Protein AF-A0A412FIQ7-F1 (afdb_monomer_lite)

Foldseek 3Di:
DDPPPDPVVLVVVCVVLVDDPVLSVVLVVCSVVVVVVSNVVSVVVSVVVVVVVVVVVVVVVVVVVVVVVVVVVVVVVD

Radius of gyration: 20.71 Å; chains: 1; bounding box: 43×19×59 Å

Secondary structure (DSSP, 8-state):
------HHHHHHHHHHTT--HHHHHHHHHHHHTT-HHHHHHHHHHHHHHHHHHHHHHHHHHHHHHHHHHHHHHHHT--

pLDDT: mean 87.43, std 14.56, range [40.56, 98.62]

Sequence (78 aa):
MSLRNSSTELQLWMSVCDFPKEIQDQIRQAVRDHQSAELLYLLQGQRCQLMDQLHAAQRKVDALDYGLRLAEQGKKKL

Structure (mmCIF, N/CA/C/O backbone):
data_AF-A0A412FIQ7-F1
#
_entry.id   AF-A0A412FIQ7-F1
#
loop_
_atom_site.group_PDB
_atom_site.id
_atom_site.type_symbol
_atom_site.label_atom_id
_atom_site.label_alt_id
_atom_site.label_comp_id
_atom_site.label_asym_id
_atom_site.label_entity_id
_atom_site.label_seq_id
_atom_site.pdbx_PDB_ins_code
_atom_site.Cartn_x
_atom_site.Cartn_y
_atom_site.Cartn_z
_atom_site.occupancy
_atom_site.B_iso_or_equiv
_atom_site.auth_seq_id
_atom_site.auth_comp_id
_atom_site.auth_asym_id
_atom_site.auth_atom_id
_atom_site.pdbx_PDB_model_num
ATOM 1 N N . MET A 1 1 ? -7.706 11.989 24.525 1.00 41.12 1 MET A N 1
ATOM 2 C CA . MET A 1 1 ? -8.447 12.233 23.270 1.00 41.12 1 MET A CA 1
ATOM 3 C C . MET A 1 1 ? -9.441 11.101 23.086 1.00 41.12 1 MET A C 1
ATOM 5 O O . MET A 1 1 ? -9.032 9.973 22.863 1.00 41.12 1 MET A O 1
ATOM 9 N N . SER A 1 2 ? -1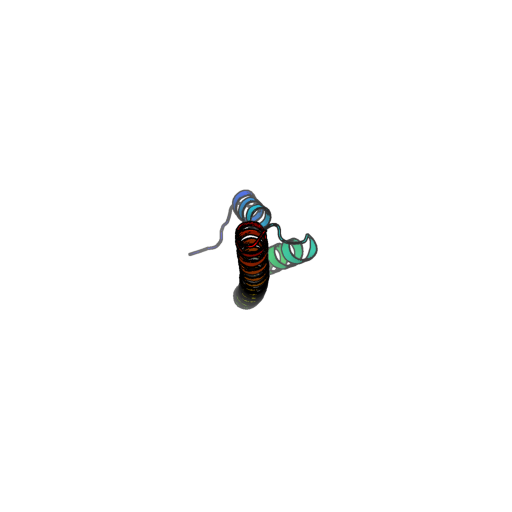0.725 11.368 23.315 1.00 40.56 2 SER A N 1
ATOM 10 C CA . SER A 1 2 ? -11.798 10.391 23.111 1.00 40.56 2 SER A CA 1
ATOM 11 C C . SER A 1 2 ? -12.095 10.362 21.613 1.00 40.56 2 SER A C 1
ATOM 13 O O . SER A 1 2 ? -12.462 11.401 21.072 1.00 40.56 2 SER A O 1
ATOM 15 N N . LEU A 1 3 ? -11.913 9.214 20.952 1.00 52.12 3 LEU A N 1
ATOM 16 C CA . LEU A 1 3 ? -12.370 8.953 19.578 1.00 52.12 3 LEU A CA 1
ATOM 17 C C . LEU A 1 3 ? -13.909 8.911 19.542 1.00 52.12 3 LEU A C 1
ATOM 19 O O . LEU A 1 3 ? -14.516 7.919 19.156 1.00 52.12 3 LEU A O 1
ATOM 23 N N . ARG A 1 4 ? -14.569 9.992 19.965 1.00 49.72 4 ARG A N 1
ATOM 24 C CA . ARG A 1 4 ? -15.952 10.284 19.586 1.00 49.72 4 ARG A CA 1
ATOM 25 C C . ARG A 1 4 ? -15.919 10.836 18.163 1.00 49.72 4 ARG A C 1
ATOM 27 O O . ARG A 1 4 ? -16.281 11.981 17.933 1.00 49.72 4 ARG A O 1
ATOM 34 N N . ASN A 1 5 ? -15.395 10.045 17.229 1.00 56.44 5 ASN A N 1
ATOM 35 C CA . ASN A 1 5 ? -15.436 10.392 15.819 1.00 56.44 5 ASN A CA 1
ATOM 36 C C . ASN A 1 5 ? -16.900 10.345 15.405 1.00 56.44 5 ASN A C 1
ATOM 38 O O . ASN A 1 5 ? -17.593 9.350 15.644 1.00 56.44 5 ASN A O 1
ATOM 42 N N . SER A 1 6 ? -17.374 11.422 14.794 1.00 58.84 6 SER A N 1
ATOM 43 C CA . SER A 1 6 ? -18.618 11.342 14.045 1.00 58.84 6 SER A CA 1
ATOM 44 C C . SER A 1 6 ? -18.454 10.206 13.026 1.00 58.84 6 SER A C 1
ATOM 46 O O . SER A 1 6 ? -17.399 10.078 12.405 1.00 58.84 6 SER A O 1
ATOM 48 N N . SER A 1 7 ? -19.455 9.330 12.885 1.00 70.00 7 SER A N 1
ATOM 49 C CA . SER A 1 7 ? -19.424 8.186 11.948 1.00 70.00 7 SER A CA 1
ATOM 50 C C . SER A 1 7 ? -18.894 8.583 10.553 1.00 70.00 7 SER A C 1
ATOM 52 O O . SER A 1 7 ? -18.184 7.826 9.890 1.00 70.00 7 SER A O 1
ATOM 54 N N . THR A 1 8 ? -19.164 9.832 10.168 1.00 77.38 8 T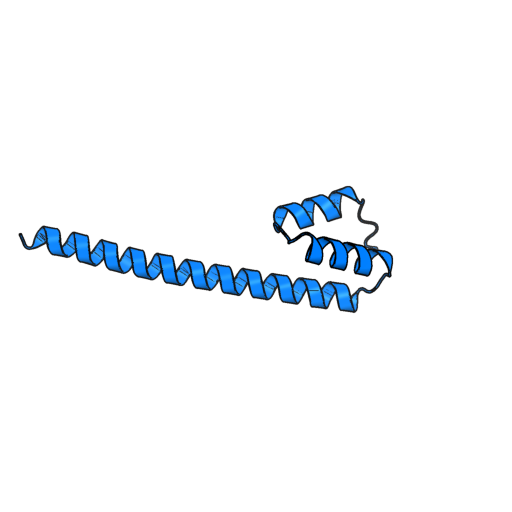HR A N 1
ATOM 55 C CA . THR A 1 8 ? -18.724 10.512 8.950 1.00 77.38 8 THR A CA 1
ATOM 56 C C . THR A 1 8 ? -17.203 10.654 8.809 1.00 77.38 8 THR A C 1
ATOM 58 O O . THR A 1 8 ? -16.679 10.384 7.733 1.00 77.38 8 THR A O 1
ATOM 61 N N . GLU A 1 9 ? -16.468 11.043 9.855 1.00 84.06 9 GLU A N 1
ATOM 62 C CA . GLU A 1 9 ? -15.005 11.229 9.784 1.00 84.06 9 GLU A CA 1
ATOM 63 C C . GLU A 1 9 ? -14.274 9.897 9.623 1.00 84.06 9 GLU A C 1
ATOM 65 O O . GLU A 1 9 ? -13.350 9.779 8.817 1.00 84.06 9 GLU A O 1
ATOM 70 N N . LEU A 1 10 ? -14.727 8.871 10.352 1.00 84.56 10 LEU A N 1
ATOM 71 C CA . LEU A 1 10 ? -14.178 7.522 10.238 1.00 84.56 10 LEU A CA 1
ATOM 72 C C . LEU A 1 10 ? -14.397 6.976 8.821 1.00 84.56 10 LEU A C 1
ATOM 74 O O . LEU A 1 10 ? -13.485 6.409 8.223 1.00 84.56 10 LEU A O 1
ATOM 78 N N . GLN A 1 11 ? -15.594 7.180 8.268 1.00 86.38 11 GLN A N 1
ATOM 79 C CA . GLN A 1 11 ? -15.924 6.750 6.915 1.00 86.38 11 GLN A CA 1
ATOM 80 C C . GLN A 1 11 ? -15.124 7.504 5.845 1.00 86.38 11 GLN A C 1
ATOM 82 O O . GLN A 1 11 ? -14.634 6.871 4.911 1.00 86.38 11 GLN A O 1
ATOM 87 N N . LEU A 1 12 ? -14.949 8.820 5.992 1.00 88.12 12 LEU A N 1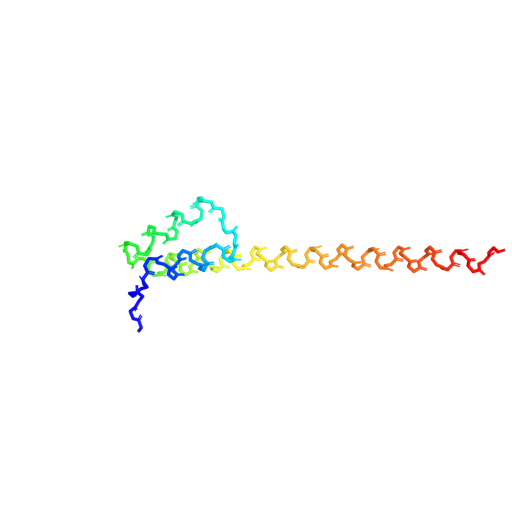
ATOM 88 C CA . LEU A 1 12 ? -14.143 9.625 5.073 1.00 88.12 12 LEU A CA 1
ATOM 89 C C . LEU A 1 12 ? -12.694 9.134 5.035 1.00 88.12 12 LEU A C 1
ATOM 91 O O . LEU A 1 12 ? -12.150 8.891 3.961 1.00 88.12 12 LEU A O 1
ATOM 95 N N . TRP A 1 13 ? -12.079 8.946 6.200 1.00 89.75 13 TRP A N 1
ATOM 96 C CA . TRP A 1 13 ? -10.696 8.490 6.278 1.00 89.75 13 TRP A CA 1
AT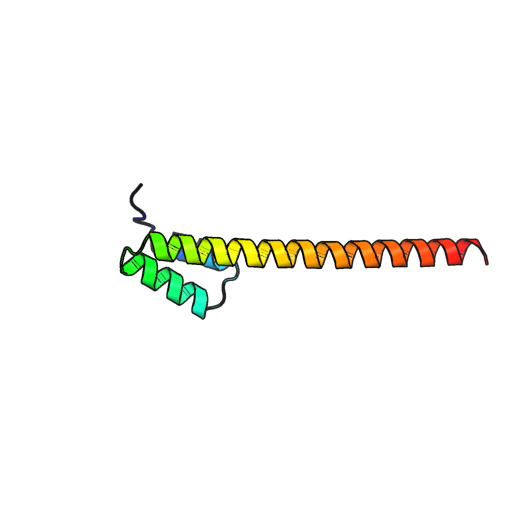OM 97 C C . TRP A 1 13 ? -10.512 7.081 5.691 1.00 89.75 13 TRP A C 1
ATOM 99 O O . TRP A 1 13 ? -9.612 6.881 4.877 1.00 89.75 13 TRP A O 1
ATOM 109 N N . MET A 1 14 ? -11.402 6.132 6.008 1.00 90.31 14 MET A N 1
ATOM 110 C CA . MET A 1 14 ? -11.353 4.789 5.410 1.00 90.31 14 MET A CA 1
ATOM 111 C C . MET A 1 14 ? -11.512 4.819 3.883 1.00 90.31 14 MET A C 1
ATOM 113 O O . MET A 1 14 ? -10.905 4.000 3.196 1.00 90.31 14 MET A O 1
ATOM 117 N N . SER A 1 15 ? -12.297 5.765 3.354 1.00 89.06 15 SER A N 1
ATOM 118 C CA . SER A 1 15 ? -12.447 5.964 1.910 1.00 89.06 15 SER A CA 1
ATOM 119 C C . SER A 1 15 ? -11.185 6.532 1.260 1.00 89.06 15 SER A C 1
ATOM 121 O O . SER A 1 15 ? -10.865 6.134 0.147 1.00 89.06 15 SER A O 1
ATOM 123 N N . VAL A 1 16 ? -10.467 7.448 1.920 1.00 91.69 16 VAL A N 1
ATOM 124 C CA . VAL A 1 16 ? -9.199 8.004 1.404 1.00 91.69 16 VAL A CA 1
ATOM 125 C C . VAL A 1 16 ? -8.114 6.933 1.336 1.00 91.69 16 VAL A C 1
ATOM 127 O O . VAL A 1 16 ? -7.314 6.923 0.406 1.00 91.69 16 VAL A O 1
ATOM 130 N N . CYS A 1 17 ? -8.093 6.023 2.308 1.00 89.88 17 CYS A N 1
ATOM 131 C CA . CYS A 1 17 ? -7.162 4.899 2.318 1.00 89.88 17 CYS A CA 1
ATOM 132 C C . CYS A 1 17 ? -7.557 3.758 1.368 1.00 89.88 17 CYS A C 1
ATOM 134 O O . CYS A 1 17 ? -6.817 2.781 1.290 1.00 89.88 17 CYS A O 1
ATOM 136 N N . ASP A 1 18 ? -8.708 3.864 0.694 1.00 91.12 18 ASP A N 1
ATOM 137 C CA . ASP A 1 18 ? -9.283 2.835 -0.180 1.00 91.12 18 ASP A CA 1
ATOM 138 C C . ASP A 1 18 ? -9.266 1.432 0.456 1.00 91.12 18 ASP A C 1
ATOM 140 O O . ASP A 1 18 ? -8.920 0.424 -0.163 1.00 91.12 18 ASP A O 1
ATOM 144 N N . PHE A 1 19 ? -9.584 1.358 1.754 1.00 90.56 19 PHE A N 1
ATOM 145 C CA . PHE A 1 19 ? -9.514 0.086 2.463 1.00 90.56 19 PHE A CA 1
ATOM 146 C C . PHE A 1 19 ? -10.564 -0.895 1.933 1.00 90.56 19 PHE A C 1
ATOM 148 O O . PHE A 1 19 ? -11.731 -0.514 1.780 1.00 90.56 19 PHE A O 1
ATOM 155 N N . PRO A 1 20 ? -10.213 -2.183 1.751 1.00 91.06 20 PRO A N 1
ATOM 156 C CA . PRO A 1 20 ? -11.188 -3.214 1.433 1.00 91.06 20 PRO A CA 1
ATOM 157 C C . PRO A 1 20 ? -12.312 -3.247 2.466 1.00 91.06 20 PRO A C 1
ATOM 159 O O . PRO A 1 20 ? -12.086 -3.008 3.655 1.00 91.06 20 PRO A O 1
ATOM 162 N N . LYS A 1 21 ? -13.524 -3.602 2.029 1.00 91.19 21 LYS A N 1
ATOM 163 C CA . LYS A 1 21 ? -14.713 -3.637 2.896 1.00 91.19 21 LYS A CA 1
ATOM 164 C C . LYS A 1 21 ? -14.489 -4.445 4.180 1.00 91.19 21 LYS A C 1
ATOM 166 O O . LYS A 1 21 ? -14.903 -4.007 5.245 1.00 91.19 21 LYS A O 1
ATOM 171 N N . GLU A 1 22 ? -13.771 -5.560 4.081 1.00 93.56 22 GLU A N 1
ATOM 172 C CA . GLU A 1 22 ? -13.398 -6.399 5.222 1.00 93.56 22 GLU A CA 1
ATOM 173 C C . GLU A 1 22 ? -12.586 -5.635 6.281 1.00 93.56 22 GLU A C 1
ATOM 175 O O . GLU A 1 22 ? -12.920 -5.670 7.463 1.00 93.56 22 GLU A O 1
ATOM 180 N N . ILE A 1 23 ? -11.572 -4.873 5.861 1.00 92.88 23 ILE A N 1
ATOM 181 C CA . ILE A 1 23 ? -10.752 -4.050 6.760 1.00 92.88 23 ILE A CA 1
ATOM 182 C C . ILE A 1 23 ? -11.587 -2.918 7.361 1.00 92.88 23 ILE A C 1
ATOM 184 O O . ILE A 1 23 ? -11.481 -2.640 8.554 1.00 92.88 23 ILE A O 1
ATOM 188 N N . GLN A 1 24 ? -12.463 -2.293 6.569 1.00 92.81 24 GLN A N 1
ATOM 189 C CA . GLN A 1 24 ? -13.373 -1.271 7.092 1.00 92.81 24 GLN A CA 1
ATOM 190 C C . GLN A 1 24 ? -14.290 -1.830 8.187 1.00 92.81 24 GLN A C 1
ATOM 192 O O . GLN A 1 24 ? -14.535 -1.160 9.190 1.00 92.81 24 GLN A O 1
ATOM 197 N N . ASP A 1 25 ? -14.797 -3.051 8.013 1.00 92.88 25 ASP A N 1
ATOM 198 C CA . ASP A 1 25 ? -15.668 -3.702 8.990 1.00 92.88 25 ASP A CA 1
ATOM 199 C C . ASP A 1 25 ? -14.908 -4.076 10.272 1.00 92.88 25 ASP A C 1
ATOM 201 O O . ASP A 1 25 ? -15.418 -3.819 11.365 1.00 92.88 25 ASP A O 1
ATOM 205 N N . GLN A 1 26 ? -13.663 -4.556 10.161 1.00 92.75 26 GLN A N 1
ATOM 206 C CA . GLN A 1 26 ? -12.777 -4.794 11.312 1.00 92.75 26 GLN A CA 1
ATOM 207 C C . GLN A 1 26 ? -12.489 -3.500 12.091 1.00 92.75 26 GLN A C 1
ATOM 209 O O . GLN A 1 26 ? -12.615 -3.468 13.314 1.00 92.75 26 GLN A O 1
ATOM 214 N N . ILE A 1 27 ? -12.191 -2.399 11.392 1.00 91.88 27 ILE A N 1
ATOM 215 C CA . ILE A 1 27 ? -11.979 -1.080 12.008 1.00 91.88 27 ILE A CA 1
ATOM 216 C C . ILE A 1 27 ? -13.238 -0.614 12.747 1.00 91.88 27 ILE A C 1
ATOM 218 O O . ILE A 1 27 ? -13.157 -0.186 13.899 1.00 91.88 27 ILE A O 1
ATOM 222 N N . ARG A 1 28 ? -14.415 -0.697 12.107 1.00 90.81 28 ARG A N 1
ATOM 223 C CA . ARG A 1 28 ? -15.691 -0.319 12.738 1.00 90.81 28 ARG A CA 1
ATOM 224 C C . ARG A 1 28 ? -15.948 -1.141 13.996 1.00 90.81 28 ARG A C 1
ATOM 226 O O . ARG A 1 28 ? -16.424 -0.581 14.981 1.00 90.81 28 ARG A O 1
ATOM 233 N N . GLN A 1 29 ? -15.642 -2.437 13.971 1.00 91.31 29 GLN A N 1
ATOM 234 C CA . GLN A 1 29 ? -15.832 -3.311 15.121 1.00 91.31 29 GLN A CA 1
ATOM 235 C C . GLN A 1 29 ? -14.893 -2.950 16.275 1.00 91.31 29 GLN A C 1
ATOM 237 O O . GLN A 1 29 ? -15.376 -2.685 17.371 1.00 91.31 29 GLN A O 1
ATOM 242 N N . ALA A 1 30 ? -13.593 -2.800 16.013 1.00 90.44 30 ALA A N 1
ATOM 243 C CA . ALA A 1 30 ? -12.618 -2.426 17.038 1.00 90.44 30 ALA A CA 1
ATOM 244 C C . ALA A 1 30 ? -12.925 -1.056 17.680 1.00 90.44 30 ALA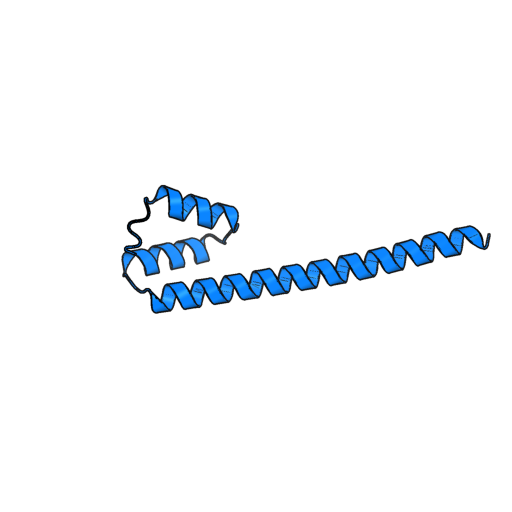 A C 1
ATOM 246 O O . ALA A 1 30 ? -12.729 -0.861 18.881 1.00 90.44 30 ALA A O 1
ATOM 247 N N . VAL A 1 31 ? -13.453 -0.102 16.898 1.00 89.44 31 VAL A N 1
ATOM 248 C CA . VAL A 1 31 ? -13.925 1.195 17.416 1.00 89.44 31 VAL A CA 1
ATOM 249 C C . VAL A 1 31 ? -15.162 1.028 18.305 1.00 89.44 31 VAL A C 1
ATOM 251 O O . VAL A 1 31 ? -15.207 1.632 19.379 1.00 89.44 31 VAL A O 1
ATOM 254 N N . ARG A 1 32 ? -16.149 0.221 17.880 1.00 89.50 32 ARG A N 1
ATOM 255 C CA . ARG A 1 32 ? -17.371 -0.062 18.658 1.00 89.50 32 ARG A CA 1
ATOM 256 C C . ARG A 1 32 ? -17.067 -0.753 19.985 1.00 89.50 32 ARG A C 1
ATOM 258 O O . ARG A 1 32 ? -17.646 -0.374 20.996 1.00 89.50 32 ARG A O 1
ATOM 265 N N . ASP A 1 33 ? -16.130 -1.694 19.983 1.00 91.88 33 ASP A N 1
ATOM 266 C CA . ASP A 1 33 ? -15.779 -2.500 21.157 1.00 91.88 33 ASP A CA 1
ATOM 267 C C . ASP A 1 33 ? -14.718 -1.828 22.049 1.00 91.88 33 ASP A C 1
ATOM 269 O O . ASP A 1 33 ? -14.261 -2.406 23.034 1.00 91.88 33 ASP A O 1
ATOM 273 N N . HIS A 1 34 ? -14.315 -0.593 21.722 1.00 87.06 34 HIS A N 1
ATOM 274 C CA . HIS A 1 34 ? -13.278 0.171 22.425 1.00 87.06 34 HIS A CA 1
ATOM 275 C C . HIS A 1 34 ? -11.914 -0.546 22.521 1.00 87.06 34 HIS A C 1
ATOM 277 O O . HIS A 1 34 ? -11.116 -0.281 23.425 1.00 87.06 34 HIS A O 1
ATOM 283 N N . GLN A 1 35 ? -11.602 -1.411 21.553 1.00 90.00 35 GLN A N 1
ATOM 284 C CA . GLN A 1 35 ? -10.368 -2.195 21.484 1.00 90.00 35 GLN A CA 1
ATOM 285 C C . GLN A 1 35 ? -9.227 -1.387 20.846 1.00 90.00 35 GLN A C 1
ATOM 287 O O . GLN A 1 35 ? -8.801 -1.618 19.715 1.00 90.00 35 GLN A O 1
ATOM 292 N N . SER A 1 36 ? -8.708 -0.405 21.584 1.00 89.25 36 SER A N 1
ATOM 293 C CA . SER A 1 36 ? -7.694 0.532 21.075 1.00 89.25 36 SER A CA 1
ATOM 294 C C . SER A 1 36 ? -6.384 -0.137 20.637 1.00 89.25 36 SER A C 1
ATOM 296 O O . SER A 1 36 ? -5.798 0.278 19.640 1.00 89.25 36 SER A O 1
ATOM 298 N N . ALA A 1 37 ? -5.928 -1.177 21.341 1.00 91.44 37 ALA A N 1
ATOM 299 C CA . ALA A 1 37 ? -4.701 -1.898 20.992 1.00 91.44 37 ALA A CA 1
ATOM 300 C C . ALA A 1 37 ? -4.834 -2.674 19.670 1.00 91.44 37 ALA A C 1
ATOM 302 O O . ALA A 1 37 ? -3.936 -2.621 18.831 1.00 91.44 37 ALA A O 1
ATOM 303 N N . GLU A 1 38 ? -5.967 -3.347 19.470 1.00 89.44 38 GLU A N 1
ATOM 304 C CA . GLU A 1 38 ? -6.264 -4.093 18.245 1.00 89.44 38 GLU A CA 1
ATOM 305 C C . GLU A 1 38 ? -6.419 -3.155 17.049 1.00 89.44 38 GLU A C 1
ATOM 307 O O . GLU A 1 38 ? -5.822 -3.389 15.998 1.00 89.44 38 GLU A O 1
ATOM 312 N N . LEU A 1 39 ? -7.119 -2.032 17.242 1.00 91.56 39 LEU A N 1
ATOM 313 C CA . LEU A 1 39 ? -7.216 -0.988 16.231 1.00 91.56 39 LEU A CA 1
ATOM 314 C C . LEU A 1 39 ? -5.823 -0.487 15.828 1.00 91.56 39 LEU A C 1
ATOM 316 O O . LEU A 1 39 ? -5.501 -0.467 14.645 1.00 91.56 39 LEU A O 1
ATOM 3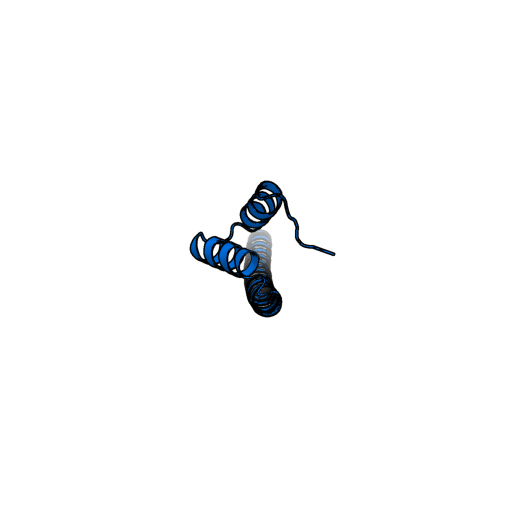20 N N . LEU A 1 40 ? -4.966 -0.124 16.787 1.00 94.25 40 LEU A N 1
ATOM 321 C CA . LEU A 1 40 ? -3.610 0.347 16.482 1.00 94.25 40 LEU A CA 1
ATOM 322 C C . LEU A 1 40 ? -2.787 -0.700 15.724 1.00 94.25 40 LEU A C 1
ATOM 324 O O . LEU A 1 40 ? -2.096 -0.350 14.767 1.00 94.25 40 LEU A O 1
ATOM 328 N N . TYR A 1 41 ? -2.879 -1.970 16.120 1.00 93.81 41 TYR A N 1
ATOM 329 C CA . TYR A 1 41 ? -2.197 -3.063 15.433 1.00 93.81 41 TYR A CA 1
ATOM 330 C C . TYR A 1 41 ? -2.665 -3.201 13.977 1.00 93.81 41 TYR A C 1
ATOM 332 O O . TYR A 1 41 ? -1.835 -3.224 13.064 1.00 93.81 41 TYR A O 1
ATOM 340 N N . LEU A 1 42 ? -3.982 -3.207 13.751 1.00 93.00 42 LEU A N 1
ATOM 341 C CA . LEU A 1 42 ? -4.581 -3.283 12.419 1.00 93.00 42 LEU A CA 1
ATOM 342 C C . LEU A 1 42 ? -4.099 -2.131 11.525 1.00 93.00 42 LEU A C 1
ATOM 344 O O . LEU A 1 42 ? -3.651 -2.358 10.400 1.00 93.00 42 LEU A O 1
ATOM 348 N N . LEU A 1 43 ? -4.125 -0.898 12.038 1.00 93.69 43 LEU A N 1
ATOM 349 C CA . LEU A 1 43 ? -3.716 0.287 11.277 1.00 93.69 43 LEU A CA 1
ATOM 350 C C . LEU A 1 43 ? -2.223 0.315 10.977 1.00 93.69 43 LEU A C 1
ATOM 352 O O . LEU A 1 43 ? -1.824 0.711 9.879 1.00 93.69 43 LEU A O 1
ATOM 356 N N . GLN A 1 44 ? -1.392 -0.146 11.910 1.00 95.44 44 GLN A N 1
ATOM 357 C CA . GLN A 1 44 ? 0.038 -0.271 11.668 1.00 95.44 44 GLN A CA 1
ATOM 358 C C . GLN A 1 44 ? 0.323 -1.301 10.565 1.00 95.44 44 GLN A C 1
ATOM 360 O O . GLN A 1 44 ? 1.166 -1.048 9.703 1.00 95.44 44 GLN A O 1
ATOM 365 N N . GLY A 1 45 ? -0.411 -2.418 10.551 1.00 94.75 45 GLY A N 1
ATOM 366 C CA . GLY A 1 45 ? -0.339 -3.420 9.488 1.00 94.75 45 GLY A CA 1
ATOM 367 C C . GLY A 1 45 ? -0.693 -2.842 8.117 1.00 94.75 45 GLY A C 1
ATOM 368 O O . GLY A 1 45 ? 0.090 -2.973 7.175 1.00 94.75 45 GLY A O 1
ATOM 369 N N . GLN A 1 46 ? -1.818 -2.123 8.023 1.00 94.31 46 GLN A N 1
ATOM 370 C CA . GLN A 1 46 ? -2.242 -1.454 6.785 1.00 94.31 46 GLN A CA 1
ATOM 371 C C . GLN A 1 46 ? -1.208 -0.430 6.300 1.00 94.31 46 GLN A C 1
ATOM 373 O O . GLN A 1 46 ? -0.856 -0.397 5.121 1.00 94.31 46 GLN A O 1
ATOM 378 N N . ARG A 1 47 ? -0.648 0.372 7.215 1.00 95.50 47 ARG A N 1
ATOM 379 C CA . ARG A 1 47 ? 0.417 1.326 6.885 1.00 95.50 47 ARG A CA 1
ATOM 380 C C . ARG A 1 47 ? 1.642 0.627 6.288 1.00 95.50 47 ARG A C 1
ATOM 382 O O . ARG A 1 47 ? 2.190 1.119 5.305 1.00 95.50 47 ARG A O 1
ATOM 389 N N . CYS A 1 48 ? 2.085 -0.486 6.873 1.00 97.00 48 CYS A N 1
ATOM 390 C CA . CYS A 1 48 ? 3.225 -1.242 6.349 1.00 97.00 48 CYS A CA 1
ATOM 391 C C . CYS A 1 48 ? 2.949 -1.768 4.934 1.00 97.00 48 CYS A C 1
ATOM 393 O O . CYS A 1 48 ? 3.775 -1.568 4.048 1.00 97.00 48 CYS A O 1
ATOM 395 N N . GLN A 1 49 ? 1.765 -2.338 4.694 1.00 94.69 49 GLN A N 1
ATOM 396 C CA . GLN A 1 49 ? 1.374 -2.831 3.369 1.00 94.69 49 GLN A CA 1
ATOM 397 C C . GLN A 1 49 ? 1.382 -1.724 2.307 1.00 94.69 49 GLN A C 1
ATOM 399 O O . GLN A 1 49 ? 1.907 -1.924 1.212 1.00 94.69 49 GLN A O 1
ATOM 404 N N . LEU A 1 50 ? 0.856 -0.539 2.633 1.00 94.69 50 LEU A N 1
ATOM 405 C CA . LEU A 1 50 ? 0.875 0.611 1.725 1.00 94.69 50 LEU A CA 1
ATOM 406 C C . LEU A 1 50 ? 2.304 1.087 1.423 1.00 94.69 50 LEU A C 1
ATOM 408 O O . LEU A 1 50 ? 2.620 1.400 0.276 1.00 94.69 50 LEU A O 1
ATOM 412 N N . MET A 1 51 ? 3.193 1.099 2.420 1.00 97.81 51 MET A N 1
ATOM 413 C CA . MET A 1 51 ? 4.607 1.432 2.208 1.00 97.81 51 MET A CA 1
ATOM 414 C C . MET A 1 51 ? 5.316 0.408 1.315 1.00 97.81 51 MET A C 1
ATOM 416 O O . MET A 1 51 ? 6.095 0.789 0.441 1.00 97.81 51 MET A O 1
ATOM 420 N N . ASP A 1 52 ? 5.028 -0.882 1.480 1.00 97.81 52 ASP A N 1
ATOM 421 C CA . ASP A 1 52 ? 5.596 -1.928 0.626 1.00 97.81 52 ASP A CA 1
ATOM 422 C C . ASP A 1 52 ? 5.128 -1.786 -0.827 1.00 97.81 52 ASP A C 1
ATOM 424 O O . ASP A 1 52 ? 5.932 -1.912 -1.759 1.00 97.81 52 ASP A O 1
ATOM 428 N N . GLN A 1 53 ? 3.848 -1.462 -1.029 1.00 96.44 53 GLN A N 1
ATOM 429 C CA . GLN A 1 53 ? 3.288 -1.169 -2.348 1.00 96.44 53 GLN A CA 1
ATOM 430 C C . GLN A 1 53 ? 3.929 0.072 -2.975 1.00 96.44 53 GLN A C 1
ATOM 432 O O . GLN A 1 53 ? 4.303 0.030 -4.149 1.00 96.44 53 GLN A O 1
ATOM 437 N N . LEU A 1 54 ? 4.125 1.141 -2.195 1.00 97.44 54 LEU A N 1
ATOM 438 C CA . LEU A 1 54 ? 4.811 2.356 -2.636 1.00 97.44 54 LEU A CA 1
ATOM 439 C C . LEU A 1 54 ? 6.231 2.037 -3.122 1.00 97.44 54 LEU A C 1
ATOM 441 O O . LEU A 1 54 ? 6.596 2.377 -4.247 1.00 97.44 54 LEU A O 1
ATOM 445 N N . HIS A 1 55 ? 7.014 1.319 -2.315 1.00 98.38 55 HIS A N 1
ATOM 446 C CA . HIS A 1 55 ? 8.373 0.932 -2.689 1.00 98.38 55 HIS A CA 1
ATOM 447 C C . HIS A 1 55 ? 8.399 0.001 -3.910 1.00 98.38 55 HIS A C 1
ATOM 449 O O . HIS A 1 55 ? 9.310 0.080 -4.736 1.00 98.38 55 HIS A O 1
ATOM 455 N N . ALA A 1 56 ? 7.416 -0.892 -4.055 1.00 98.31 56 ALA A N 1
ATOM 456 C CA . ALA A 1 56 ? 7.299 -1.748 -5.232 1.00 98.31 56 ALA A CA 1
ATOM 457 C C . ALA A 1 56 ? 6.975 -0.950 -6.501 1.00 98.31 56 ALA A C 1
ATOM 459 O O . ALA A 1 56 ? 7.552 -1.230 -7.553 1.00 98.31 56 ALA A O 1
ATOM 460 N N . ALA A 1 57 ? 6.084 0.040 -6.413 1.00 98.44 57 ALA A N 1
ATOM 461 C CA . ALA A 1 57 ? 5.782 0.943 -7.518 1.00 98.44 57 ALA A CA 1
ATOM 462 C C . ALA A 1 57 ? 7.017 1.760 -7.919 1.00 98.44 57 ALA A C 1
ATOM 464 O O . ALA A 1 57 ? 7.338 1.826 -9.103 1.00 98.44 57 ALA A O 1
ATOM 465 N N . GLN A 1 58 ? 7.763 2.280 -6.942 1.00 98.56 58 GLN A N 1
ATOM 466 C CA . GLN A 1 58 ? 8.997 3.025 -7.188 1.00 98.56 58 GLN A CA 1
ATOM 467 C C . GLN A 1 58 ? 10.027 2.195 -7.966 1.00 98.56 58 GLN A C 1
ATOM 469 O O . GLN A 1 58 ? 10.493 2.631 -9.013 1.00 98.56 58 GLN A O 1
ATOM 474 N N . ARG A 1 59 ? 10.283 0.943 -7.555 1.00 98.50 59 ARG A N 1
ATOM 475 C CA . ARG A 1 59 ? 11.194 0.044 -8.293 1.00 98.50 59 ARG A CA 1
ATOM 476 C C . ARG A 1 59 ? 10.767 -0.190 -9.745 1.00 98.50 59 ARG A C 1
ATOM 478 O O . ARG A 1 59 ? 11.617 -0.351 -10.618 1.00 98.50 59 ARG A O 1
ATOM 485 N N . LYS A 1 60 ? 9.457 -0.248 -10.013 1.00 98.56 60 LYS A N 1
ATOM 486 C CA . LYS A 1 60 ? 8.931 -0.406 -11.380 1.00 98.56 60 LYS A CA 1
ATOM 487 C C . LYS A 1 60 ? 9.180 0.845 -12.220 1.00 98.56 60 LYS A C 1
ATOM 489 O O . LYS A 1 60 ? 9.563 0.710 -13.378 1.00 98.56 60 LYS A O 1
ATOM 494 N N . VAL A 1 61 ? 8.983 2.030 -11.642 1.00 98.62 61 VAL A N 1
ATOM 495 C CA . VAL A 1 61 ? 9.291 3.309 -12.300 1.00 98.62 61 VAL A CA 1
ATOM 496 C C . VAL A 1 61 ? 10.783 3.396 -12.616 1.00 98.62 61 VAL A C 1
ATOM 498 O O . VAL A 1 61 ? 11.133 3.605 -13.773 1.00 98.62 61 VAL A O 1
ATOM 501 N N . ASP A 1 62 ? 11.656 3.095 -11.652 1.00 98.50 62 ASP A N 1
ATOM 502 C CA . ASP A 1 62 ? 13.112 3.124 -11.854 1.00 98.50 62 ASP A CA 1
ATOM 503 C C . ASP A 1 62 ? 13.560 2.207 -13.010 1.00 98.50 62 ASP A C 1
ATOM 505 O O . ASP A 1 62 ? 14.427 2.561 -13.818 1.00 98.50 62 ASP A O 1
ATOM 509 N N . ALA A 1 63 ? 12.953 1.019 -13.118 1.00 98.25 63 ALA A N 1
ATOM 510 C CA . ALA A 1 63 ? 13.218 0.078 -14.203 1.00 98.25 63 ALA A CA 1
ATOM 511 C C . ALA A 1 63 ? 12.744 0.604 -15.571 1.00 98.25 63 ALA A C 1
ATOM 513 O O . ALA A 1 63 ? 13.442 0.427 -16.573 1.00 98.25 63 ALA A O 1
ATOM 514 N N . LEU A 1 64 ? 11.587 1.271 -15.621 1.00 98.31 64 LEU A N 1
ATOM 515 C CA . LEU A 1 64 ? 11.090 1.914 -16.840 1.00 98.31 64 LEU A CA 1
ATOM 516 C C . LEU A 1 64 ? 11.989 3.079 -17.263 1.00 98.31 64 LEU A C 1
ATOM 518 O O . LEU A 1 64 ? 12.366 3.148 -18.430 1.00 98.31 64 LEU A O 1
ATOM 522 N N . ASP A 1 65 ? 12.411 3.929 -16.328 1.00 98.38 65 ASP A N 1
ATOM 523 C CA . ASP A 1 65 ? 13.324 5.046 -16.596 1.00 98.38 65 ASP A CA 1
ATOM 524 C C . ASP A 1 65 ? 14.686 4.564 -17.104 1.00 98.38 65 ASP A C 1
ATOM 526 O O . ASP A 1 65 ? 15.327 5.190 -17.955 1.00 98.38 65 ASP A O 1
ATOM 530 N N . TYR A 1 66 ? 15.159 3.424 -16.602 1.00 97.25 66 TYR A N 1
ATOM 531 C CA . TYR A 1 66 ? 16.330 2.761 -17.161 1.00 97.25 66 TYR A CA 1
ATOM 532 C C . TYR A 1 66 ? 16.091 2.300 -18.609 1.00 97.25 66 TYR A C 1
ATOM 534 O O . TYR A 1 66 ? 16.899 2.610 -19.488 1.00 97.25 66 TYR A O 1
ATOM 542 N N . GLY A 1 67 ? 14.969 1.626 -18.880 1.00 97.19 67 GLY A N 1
ATOM 543 C CA . GLY A 1 67 ? 14.594 1.186 -20.228 1.00 97.19 67 GLY A CA 1
ATOM 544 C C . GLY A 1 67 ? 14.453 2.339 -21.230 1.00 97.19 67 GLY A C 1
ATOM 545 O O . GLY A 1 67 ? 14.949 2.240 -22.354 1.00 97.19 67 GLY A O 1
ATOM 546 N N . LEU A 1 68 ? 13.854 3.458 -20.813 1.00 97.38 68 LEU A N 1
ATOM 547 C CA . LEU A 1 68 ? 13.730 4.674 -21.621 1.00 97.38 68 LEU A CA 1
ATOM 548 C C . LEU A 1 68 ? 15.103 5.236 -22.001 1.00 97.38 68 LEU A C 1
ATOM 550 O O . LEU A 1 68 ? 15.366 5.462 -23.183 1.00 97.38 68 LEU A O 1
ATOM 554 N N . ARG A 1 69 ? 16.018 5.367 -21.031 1.00 96.81 69 ARG A N 1
ATOM 555 C CA . ARG A 1 69 ? 17.390 5.838 -21.290 1.00 96.81 69 ARG A CA 1
ATOM 556 C C . ARG A 1 69 ? 18.143 4.938 -22.267 1.00 96.81 69 ARG A C 1
ATOM 558 O O . ARG A 1 69 ? 18.859 5.447 -23.129 1.00 96.81 69 ARG A O 1
ATOM 565 N N . LEU A 1 70 ? 17.982 3.617 -22.170 1.00 95.75 70 LEU A N 1
ATOM 566 C CA . LEU A 1 70 ? 18.580 2.685 -23.131 1.00 95.75 70 LEU A CA 1
ATOM 567 C C . LEU A 1 70 ? 18.026 2.894 -24.546 1.00 95.75 70 LEU A C 1
ATOM 569 O O . LEU A 1 70 ? 18.798 2.962 -25.505 1.00 95.75 70 LEU A O 1
ATOM 573 N N . ALA A 1 71 ? 16.707 3.033 -24.683 1.00 94.81 71 ALA A N 1
ATOM 574 C CA . ALA A 1 71 ? 16.063 3.252 -25.976 1.00 94.81 71 ALA A CA 1
ATOM 575 C C . ALA A 1 71 ? 16.499 4.580 -26.624 1.00 94.81 71 ALA A C 1
ATOM 577 O O . ALA A 1 71 ? 16.763 4.637 -27.828 1.00 94.81 71 ALA A O 1
ATOM 578 N N . GLU A 1 72 ? 16.634 5.644 -25.831 1.00 93.69 72 GLU A N 1
ATOM 579 C CA . GLU A 1 72 ? 17.132 6.946 -26.289 1.00 93.69 72 GLU A CA 1
ATOM 580 C C . GLU A 1 72 ? 18.594 6.894 -26.749 1.00 93.69 72 GLU A C 1
ATOM 582 O O . GLU A 1 72 ? 18.953 7.504 -27.758 1.00 93.69 72 GLU A O 1
ATOM 587 N N . GLN A 1 73 ? 19.447 6.147 -26.046 1.00 88.06 73 GLN A N 1
ATOM 588 C CA . GLN A 1 73 ? 20.844 5.958 -26.443 1.00 88.06 73 GLN A CA 1
ATOM 589 C C . GLN A 1 73 ? 20.972 5.120 -27.720 1.00 88.06 73 GLN A C 1
ATOM 591 O O . GLN A 1 73 ? 21.825 5.419 -28.556 1.00 88.06 73 GLN A O 1
ATOM 596 N N . GLY A 1 74 ? 20.108 4.115 -27.901 1.00 75.94 74 GLY A N 1
ATOM 597 C CA . GLY A 1 74 ? 20.036 3.320 -29.128 1.00 75.94 74 GLY A CA 1
ATOM 598 C C . GLY A 1 74 ? 19.701 4.165 -30.362 1.00 75.94 74 GLY A C 1
ATOM 599 O O . GLY A 1 74 ? 20.307 3.974 -31.412 1.00 75.94 74 GLY A O 1
ATOM 600 N N . LYS A 1 75 ? 18.823 5.168 -30.220 1.00 63.62 75 LYS A N 1
ATOM 601 C CA . LYS A 1 75 ? 18.491 6.121 -31.296 1.00 63.62 75 LYS A CA 1
ATOM 602 C C . LYS A 1 75 ? 19.645 7.036 -31.714 1.00 63.62 75 LYS A C 1
ATOM 604 O O . LYS A 1 75 ? 19.624 7.524 -32.832 1.00 63.62 75 LYS A O 1
ATOM 609 N N . LYS A 1 76 ? 20.625 7.302 -30.843 1.00 60.28 76 LYS A N 1
ATOM 610 C CA . LYS A 1 76 ? 21.770 8.182 -31.158 1.00 60.28 76 LYS A CA 1
ATOM 611 C C . LYS A 1 76 ? 22.914 7.474 -31.895 1.00 60.28 76 LYS A C 1
ATOM 613 O O . LYS A 1 76 ? 23.871 8.138 -32.277 1.00 60.28 76 LYS A O 1
ATOM 618 N N . LYS A 1 77 ? 22.863 6.143 -32.025 1.00 53.94 77 LYS A N 1
ATOM 619 C CA . LYS A 1 77 ? 23.914 5.324 -32.660 1.00 53.94 77 LYS A CA 1
ATOM 620 C C . LYS A 1 77 ? 23.541 4.801 -34.057 1.00 53.94 77 LYS A C 1
ATOM 622 O O . LYS A 1 77 ? 24.338 4.069 -34.639 1.00 53.94 77 LYS A O 1
ATOM 627 N N . LEU A 1 78 ? 22.360 5.159 -34.559 1.00 48.28 78 LEU A N 1
ATOM 628 C CA . LEU A 1 78 ? 21.891 4.951 -35.933 1.00 48.28 78 LEU A CA 1
ATOM 629 C C . LEU A 1 78 ? 21.839 6.307 -36.639 1.00 48.28 78 LEU A C 1
ATOM 631 O O . LEU A 1 78 ? 22.105 6.327 -37.857 1.00 48.28 78 LEU A O 1
#

Organism: NCBI:txid61171